Protein AF-A0A946HKV6-F1 (afdb_monomer_lite)

Sequence (146 aa):
SAGNDLYHPIQAMLVAAIGVVIVYRLHFWVERKFKIDDAVGAVAVHGYSGVVGLIIAGFVLWGAPSSPYDGYATVNPLGQLIGAVIMFGLLGFLPGWALAKIQQAAGVLRIPRDVELQGLDFSENKAFEAAKSDVIAAEKAAVAQK

pLDDT: mean 93.16, std 5.49, range [61.53, 98.5]

Foldseek 3Di:
DPCPVPDDPVRVVVLVVVLCVVLVVVQCCCCVVVVDCPP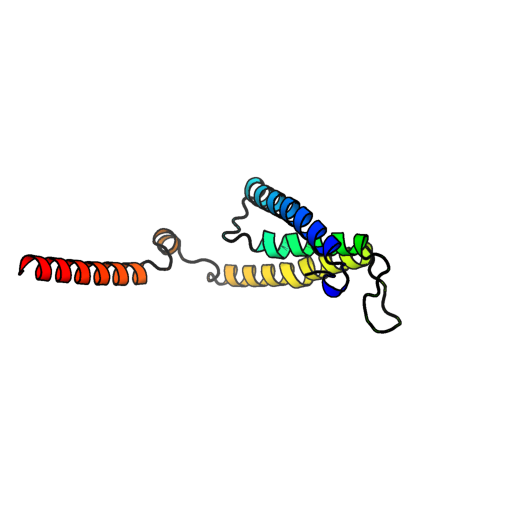VSCCSVPVSSQLSSLQCCQPVQPQPCPDPDPPDDGRHNVVSNVVSCCVRPVVNPPVVVVVLVVCVVVVNNDDDPVCVVCDVCNVVVVVVVVVVVVVVVVVVVVVVVD

Secondary structure (DSSP, 8-state):
-TTTTTS-HHHHHHHHHHHHHHHHHHHHHHHHHH----TT-HIIIIIIHHHHHHHHHHHHTTT--SSSSTTPPPP-HHHHHHHHIIIIIIIIIHHHHHHHHHHHHTT-SS--HHHHHH-TTHHHHHHHHHHHHHHHHHHHHHHHT-

Radius of gyration: 24.7 Å; chains: 1; bounding box: 75×33×52 Å

Structure (mmCIF, N/CA/C/O backbone):
data_AF-A0A946HKV6-F1
#
_entry.id   AF-A0A946HKV6-F1
#
loop_
_atom_site.group_PDB
_atom_site.id
_atom_site.type_symbol
_atom_site.label_atom_id
_atom_site.label_alt_id
_atom_sit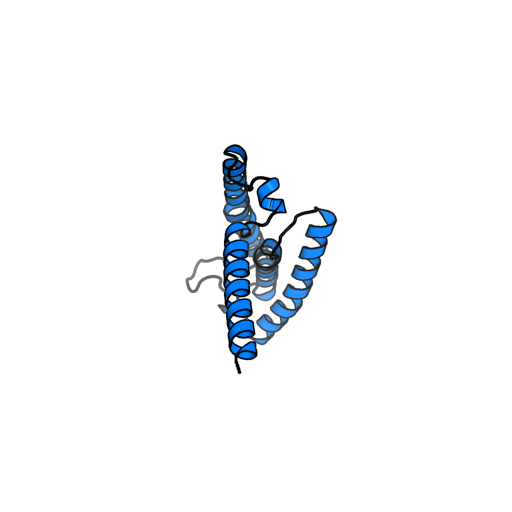e.label_comp_id
_atom_site.label_asym_id
_atom_site.label_entity_id
_atom_site.label_seq_id
_atom_site.pdbx_PDB_ins_code
_atom_site.Cartn_x
_atom_site.Cartn_y
_atom_site.Cartn_z
_atom_site.occupancy
_atom_site.B_iso_or_equiv
_atom_site.auth_seq_id
_atom_site.auth_comp_id
_atom_site.auth_asym_id
_atom_site.auth_atom_id
_atom_site.pdbx_PDB_model_num
ATOM 1 N N . SER A 1 1 ? -3.074 2.403 -10.482 1.00 73.25 1 SER A N 1
ATOM 2 C CA . SER A 1 1 ? -2.339 3.542 -9.898 1.00 73.25 1 SER A CA 1
ATOM 3 C C . SER A 1 1 ? -1.021 3.803 -10.603 1.00 73.25 1 SER A C 1
ATOM 5 O O . SER A 1 1 ? -0.929 4.826 -11.257 1.00 73.25 1 SER A O 1
ATOM 7 N N . ALA A 1 2 ? -0.020 2.918 -10.537 1.00 88.12 2 ALA A N 1
ATOM 8 C CA . ALA A 1 2 ? 1.269 3.169 -11.194 1.00 88.12 2 ALA A CA 1
ATOM 9 C C . ALA A 1 2 ? 1.194 2.970 -12.718 1.00 88.12 2 ALA A C 1
ATOM 11 O O . ALA A 1 2 ? 0.788 1.896 -13.158 1.00 88.12 2 ALA A O 1
ATOM 12 N N . GLY A 1 3 ? 1.581 3.987 -13.495 1.00 88.50 3 GLY A N 1
ATOM 13 C CA . GLY A 1 3 ? 1.723 3.914 -14.957 1.00 88.50 3 GLY A CA 1
ATOM 14 C C . GLY A 1 3 ? 0.420 3.726 -15.741 1.00 88.50 3 GLY A C 1
ATOM 15 O O . GLY A 1 3 ? 0.459 3.349 -16.908 1.00 88.50 3 GLY A O 1
ATOM 16 N N . ASN A 1 4 ? -0.745 3.937 -15.116 1.00 90.06 4 ASN A N 1
ATOM 17 C CA . ASN A 1 4 ? -2.046 3.724 -15.769 1.00 90.06 4 ASN A CA 1
ATOM 18 C C . ASN A 1 4 ? -2.330 4.720 -16.902 1.00 90.06 4 ASN A C 1
ATOM 20 O O . ASN A 1 4 ? -3.137 4.448 -17.781 1.00 90.06 4 ASN A O 1
ATOM 24 N N . ASP A 1 5 ? -1.661 5.860 -16.860 1.00 90.19 5 ASP A N 1
ATOM 25 C CA . ASP A 1 5 ? -1.572 6.872 -17.904 1.00 90.19 5 ASP A CA 1
ATOM 26 C C . ASP A 1 5 ? -0.764 6.415 -19.131 1.00 90.19 5 ASP A C 1
ATOM 28 O O . ASP A 1 5 ? -0.916 6.993 -20.203 1.00 90.19 5 ASP A O 1
ATOM 32 N N . LEU A 1 6 ? 0.057 5.367 -18.994 1.00 92.81 6 LEU A N 1
ATOM 33 C CA . LEU A 1 6 ? 0.960 4.875 -20.040 1.00 92.81 6 LEU A CA 1
ATOM 34 C C . LEU A 1 6 ? 0.555 3.509 -20.616 1.00 92.81 6 LEU A C 1
ATOM 36 O O . LEU A 1 6 ? 0.976 3.158 -21.718 1.00 92.81 6 LEU A O 1
ATOM 40 N N . TYR A 1 7 ? -0.238 2.714 -19.894 1.00 94.50 7 TYR A N 1
ATOM 41 C CA . TYR A 1 7 ? -0.644 1.387 -20.361 1.00 94.50 7 TYR A CA 1
ATOM 42 C C . TYR A 1 7 ? -1.670 1.436 -21.495 1.00 94.50 7 TYR A C 1
ATOM 44 O O . TYR A 1 7 ? -2.646 2.185 -21.460 1.00 94.50 7 TYR A O 1
ATOM 52 N N . HIS A 1 8 ? -1.550 0.492 -22.431 1.00 95.50 8 HIS A N 1
ATOM 53 C CA . HIS A 1 8 ? -2.682 0.119 -23.277 1.00 95.50 8 HIS A CA 1
ATOM 54 C C . HIS A 1 8 ? -3.786 -0.543 -22.418 1.00 95.50 8 HIS A C 1
ATOM 56 O O . HIS A 1 8 ? -3.452 -1.320 -21.517 1.00 95.50 8 HIS A O 1
ATOM 62 N N . PRO A 1 9 ? -5.093 -0.361 -22.706 1.00 95.50 9 PRO A N 1
ATOM 63 C CA . PRO A 1 9 ? -6.175 -0.930 -21.889 1.00 95.50 9 PRO A CA 1
ATOM 64 C C . PRO A 1 9 ? -6.062 -2.440 -21.617 1.00 95.50 9 PRO A C 1
ATOM 66 O O . PRO A 1 9 ? -6.326 -2.900 -20.508 1.00 95.50 9 PRO A O 1
ATOM 69 N N . ILE A 1 10 ? -5.598 -3.218 -22.600 1.00 96.25 10 ILE A N 1
ATOM 70 C CA . ILE A 1 10 ? -5.363 -4.665 -22.433 1.00 96.25 10 ILE A CA 1
ATOM 71 C C . ILE A 1 10 ? -4.220 -4.942 -21.442 1.00 96.25 10 ILE A C 1
ATOM 73 O O . ILE A 1 10 ? -4.337 -5.848 -20.621 1.00 96.25 10 ILE A O 1
ATOM 77 N N . GLN A 1 11 ? -3.136 -4.158 -21.471 1.00 94.69 11 GLN A N 1
ATOM 78 C CA . GLN A 1 11 ? -2.049 -4.293 -20.495 1.00 94.69 11 GLN A CA 1
ATOM 79 C C . GLN A 1 11 ? -2.561 -3.983 -19.088 1.00 94.69 11 GLN A C 1
ATOM 81 O O . GLN A 1 11 ? -2.334 -4.775 -18.178 1.00 94.69 11 GLN A O 1
ATOM 86 N N . ALA A 1 12 ? -3.318 -2.894 -18.923 1.00 95.38 12 ALA A N 1
ATOM 87 C CA . ALA A 1 12 ? -3.910 -2.528 -17.639 1.00 95.38 12 ALA A CA 1
ATOM 88 C C . ALA A 1 12 ? -4.820 -3.642 -17.086 1.00 95.38 12 ALA A C 1
ATOM 90 O O . ALA A 1 12 ? -4.707 -4.005 -15.915 1.00 95.38 12 ALA A O 1
ATOM 91 N N . MET A 1 13 ? -5.660 -4.246 -17.936 1.00 95.50 13 MET A N 1
ATOM 92 C CA . MET A 1 13 ? -6.512 -5.383 -17.565 1.00 95.50 13 MET A CA 1
ATOM 93 C C . MET A 1 13 ? -5.691 -6.590 -17.087 1.00 95.50 13 MET A C 1
ATOM 95 O O . MET A 1 13 ? -5.994 -7.164 -16.040 1.00 95.50 13 MET A O 1
ATOM 99 N N . LEU A 1 14 ? -4.642 -6.970 -17.823 1.00 95.62 14 LEU A N 1
ATOM 100 C CA . LEU A 1 14 ? -3.790 -8.110 -17.468 1.00 95.62 14 LEU A CA 1
ATOM 101 C C . LEU A 1 14 ? -3.010 -7.861 -16.173 1.00 95.62 14 LEU A C 1
ATOM 103 O O . LEU A 1 14 ? -2.952 -8.736 -15.308 1.00 95.62 14 LEU A O 1
ATOM 107 N N . VAL A 1 15 ? -2.458 -6.658 -16.007 1.00 95.31 15 VAL A N 1
ATOM 108 C CA . VAL A 1 15 ? -1.760 -6.250 -14.782 1.00 95.31 15 VAL A CA 1
ATOM 109 C C . VAL A 1 15 ? -2.705 -6.292 -13.583 1.00 95.31 15 VAL A C 1
ATOM 111 O O . VAL A 1 15 ? -2.322 -6.810 -12.536 1.00 95.31 15 VAL A O 1
ATOM 114 N N . ALA A 1 16 ? -3.946 -5.819 -13.728 1.00 94.88 16 ALA A N 1
ATOM 115 C CA . ALA A 1 16 ? -4.944 -5.883 -12.664 1.00 94.88 16 ALA A CA 1
ATOM 116 C C . ALA A 1 16 ? -5.307 -7.333 -12.297 1.00 94.88 16 ALA A C 1
ATOM 118 O O . ALA A 1 16 ? -5.318 -7.678 -11.113 1.00 94.88 16 ALA A O 1
ATOM 119 N N . ALA A 1 17 ? -5.538 -8.194 -13.294 1.00 95.69 17 ALA A N 1
ATOM 120 C CA . ALA A 1 17 ? -5.872 -9.602 -13.077 1.00 95.69 17 ALA A CA 1
ATOM 121 C C . ALA A 1 17 ? -4.762 -10.349 -12.317 1.00 95.69 17 ALA A C 1
ATOM 123 O O . ALA A 1 17 ? -5.034 -11.059 -11.348 1.00 95.69 17 ALA A O 1
ATOM 124 N N . ILE A 1 18 ? -3.502 -10.146 -12.712 1.00 94.38 18 ILE A N 1
ATOM 125 C CA . ILE A 1 18 ? -2.340 -10.748 -12.044 1.00 94.38 18 ILE A CA 1
ATOM 126 C C . ILE A 1 18 ? -2.141 -10.136 -10.651 1.00 94.38 18 ILE A C 1
ATOM 128 O O . ILE A 1 18 ? -1.930 -10.858 -9.673 1.00 94.38 18 ILE A O 1
ATOM 132 N N . GLY A 1 19 ? -2.242 -8.810 -10.544 1.00 94.56 19 GLY A N 1
ATOM 133 C CA . GLY A 1 19 ? -2.032 -8.067 -9.306 1.00 94.56 19 GLY A CA 1
ATOM 134 C C . GLY A 1 19 ? -2.978 -8.501 -8.189 1.00 94.56 19 GLY A C 1
ATOM 135 O O . GLY A 1 19 ? -2.525 -8.729 -7.069 1.00 94.56 19 GLY A O 1
ATOM 136 N N . VAL A 1 20 ? -4.264 -8.705 -8.491 1.00 94.94 20 VAL A N 1
ATOM 137 C CA . VAL A 1 20 ? -5.255 -9.182 -7.510 1.00 94.94 20 VAL A CA 1
ATOM 138 C C . VAL A 1 20 ? -4.862 -10.538 -6.928 1.00 94.94 20 VAL A C 1
ATOM 140 O O . VAL A 1 20 ? -4.914 -10.713 -5.711 1.00 94.94 20 VAL A O 1
ATOM 143 N N . VAL A 1 21 ? -4.417 -11.486 -7.759 1.00 96.38 21 VAL A N 1
ATOM 144 C CA . VAL A 1 21 ? -4.007 -12.819 -7.287 1.00 96.38 21 VAL A CA 1
ATOM 145 C C . VAL A 1 21 ? -2.807 -12.720 -6.345 1.00 96.38 21 VAL A C 1
ATOM 147 O O . VAL A 1 21 ? -2.805 -13.354 -5.288 1.00 96.38 21 VAL A O 1
ATOM 150 N N . ILE A 1 22 ? -1.807 -11.906 -6.694 1.00 96.06 22 ILE A N 1
ATOM 151 C CA . ILE A 1 22 ? -0.612 -11.693 -5.866 1.00 96.06 22 ILE A CA 1
ATOM 152 C C . ILE A 1 22 ? -1.001 -11.065 -4.524 1.00 96.06 22 ILE A C 1
ATOM 154 O O . ILE A 1 22 ? -0.654 -11.601 -3.472 1.00 96.06 22 ILE A O 1
ATOM 158 N N . VAL A 1 23 ? -1.749 -9.960 -4.549 1.00 96.19 23 VAL A N 1
ATOM 159 C CA . VAL A 1 23 ? -2.125 -9.202 -3.346 1.00 96.19 23 VAL A CA 1
ATOM 160 C C . VAL A 1 23 ? -2.997 -10.037 -2.412 1.00 96.19 23 VAL A C 1
ATOM 162 O O . VAL A 1 23 ? -2.737 -10.067 -1.211 1.00 96.19 23 VAL A O 1
ATOM 165 N N . TYR A 1 24 ? -3.973 -10.773 -2.951 1.00 96.19 24 TYR A N 1
ATOM 166 C CA . TYR A 1 24 ? -4.827 -11.671 -2.173 1.00 96.19 24 TYR A CA 1
ATOM 167 C C . TYR A 1 24 ? -4.003 -12.743 -1.448 1.00 96.19 24 TYR A C 1
ATOM 169 O O . TYR A 1 24 ? -4.183 -12.989 -0.256 1.00 96.19 24 TYR A O 1
ATOM 177 N N . ARG A 1 25 ? -3.055 -13.376 -2.151 1.00 96.56 25 ARG A N 1
ATOM 178 C CA . ARG A 1 25 ? -2.181 -14.400 -1.561 1.00 96.56 25 ARG A CA 1
ATOM 179 C C . ARG A 1 25 ? -1.253 -13.812 -0.501 1.00 96.56 25 ARG A C 1
ATOM 181 O O . ARG A 1 25 ? -1.079 -14.437 0.543 1.00 96.56 25 ARG A O 1
ATOM 188 N N . LEU A 1 26 ? -0.690 -12.629 -0.753 1.00 95.81 26 LEU A N 1
ATOM 189 C CA . LEU A 1 26 ? 0.163 -11.927 0.204 1.00 95.81 26 LEU A CA 1
ATOM 190 C C . LEU A 1 26 ? -0.602 -11.535 1.468 1.00 95.81 26 LEU A C 1
ATOM 192 O O . LEU A 1 26 ? -0.083 -11.774 2.551 1.00 95.81 26 LEU A O 1
ATOM 196 N N . HIS A 1 27 ? -1.828 -11.015 1.349 1.00 96.00 27 HIS A N 1
ATOM 197 C CA . HIS A 1 27 ? -2.670 -10.655 2.494 1.00 96.00 27 HIS A CA 1
ATOM 198 C C . HIS A 1 27 ? -2.822 -11.820 3.475 1.00 96.00 27 HIS A C 1
ATOM 200 O O . HIS A 1 27 ? -2.364 -11.735 4.612 1.00 96.00 27 HIS A O 1
ATOM 206 N N . PHE A 1 28 ? -3.353 -12.952 3.005 1.00 95.88 28 PHE A N 1
ATOM 207 C CA . PHE A 1 28 ? -3.563 -14.116 3.866 1.00 95.88 28 PHE A CA 1
ATOM 208 C C . PHE A 1 28 ? -2.263 -14.754 4.346 1.00 95.88 28 PHE A C 1
ATOM 210 O O . PHE A 1 28 ? -2.228 -15.334 5.431 1.00 95.88 28 PHE A O 1
ATOM 217 N N . TRP A 1 29 ? -1.191 -14.692 3.554 1.00 96.56 29 TRP A N 1
ATOM 218 C CA . TRP A 1 29 ? 0.111 -15.153 4.017 1.00 96.56 29 TRP A CA 1
ATOM 219 C C . TRP A 1 29 ? 0.608 -14.291 5.178 1.00 96.56 29 TRP A C 1
ATOM 221 O O . TRP A 1 29 ? 0.976 -14.849 6.212 1.00 96.56 29 TRP A O 1
ATOM 231 N N . VAL A 1 30 ? 0.562 -12.961 5.050 1.00 95.94 30 VAL A N 1
ATOM 232 C CA . VAL A 1 30 ? 1.035 -12.045 6.092 1.00 95.94 30 VAL A CA 1
ATOM 233 C C . VAL A 1 30 ? 0.186 -12.161 7.353 1.00 95.94 30 VAL A C 1
ATOM 235 O O . VAL A 1 30 ? 0.732 -12.361 8.439 1.00 95.94 30 VAL A O 1
ATOM 238 N N . GLU A 1 31 ? -1.135 -12.112 7.211 1.00 95.88 31 GLU A N 1
ATOM 239 C CA . GLU A 1 31 ? -2.090 -12.239 8.312 1.00 95.88 31 GLU A CA 1
ATOM 240 C C . GLU A 1 31 ? -1.855 -13.544 9.089 1.00 95.88 31 GLU A C 1
ATOM 242 O O . GLU A 1 31 ? -1.624 -13.547 10.300 1.00 95.88 31 GLU A O 1
ATOM 247 N N . ARG A 1 32 ? -1.810 -14.688 8.395 1.00 96.44 32 ARG A N 1
ATOM 248 C CA . ARG A 1 32 ? -1.698 -15.996 9.057 1.00 96.44 32 ARG A CA 1
ATOM 249 C C . ARG A 1 32 ? -0.313 -16.248 9.634 1.00 96.44 32 ARG A C 1
ATOM 251 O O . ARG A 1 32 ? -0.226 -16.906 10.678 1.00 96.44 32 ARG A O 1
ATOM 258 N N . LYS A 1 33 ? 0.746 -15.773 8.966 1.00 97.50 33 LYS A N 1
ATOM 259 C CA . LYS A 1 33 ? 2.143 -16.017 9.350 1.00 97.50 33 LYS A CA 1
ATOM 260 C C . LYS A 1 33 ? 2.625 -15.066 10.438 1.00 97.50 33 LYS A C 1
ATOM 262 O O . LYS A 1 33 ? 3.260 -15.535 11.379 1.00 97.50 33 LYS A O 1
ATOM 267 N N . PHE A 1 34 ? 2.337 -13.774 10.308 1.00 96.38 34 PHE A N 1
ATOM 268 C CA . PHE A 1 34 ? 2.829 -12.730 11.212 1.00 96.38 34 PHE A CA 1
ATOM 269 C C . PHE A 1 34 ? 1.778 -12.241 12.207 1.00 96.38 34 PHE A C 1
ATOM 271 O O . PHE A 1 34 ? 2.123 -11.463 13.090 1.00 96.38 34 PHE A O 1
ATOM 278 N N . LYS A 1 35 ? 0.528 -12.719 12.110 1.00 96.38 35 LYS A N 1
ATOM 279 C CA . LYS A 1 35 ? -0.571 -12.356 13.022 1.00 96.38 35 LYS A CA 1
ATOM 280 C C . LYS A 1 35 ? -0.840 -10.850 13.039 1.00 96.38 35 LYS A C 1
ATOM 282 O O . LYS A 1 35 ? -1.117 -10.271 14.085 1.00 96.38 35 LYS A O 1
ATOM 287 N N . ILE A 1 36 ? -0.729 -10.231 11.866 1.00 94.56 36 ILE A N 1
ATOM 288 C CA . ILE A 1 36 ? -1.076 -8.828 11.655 1.00 94.56 36 ILE A CA 1
ATOM 289 C C . ILE A 1 36 ? -2.551 -8.782 11.270 1.00 94.56 36 ILE A C 1
ATOM 291 O O . ILE A 1 36 ? -2.917 -9.253 10.196 1.00 94.56 36 ILE A O 1
ATOM 295 N N . ASP A 1 37 ? -3.364 -8.243 12.172 1.00 94.50 37 ASP A N 1
ATOM 296 C CA . ASP A 1 37 ? -4.803 -8.067 11.993 1.00 94.50 37 ASP A CA 1
ATOM 297 C C . ASP A 1 37 ? -5.079 -6.758 11.237 1.00 94.50 37 ASP A C 1
ATOM 299 O O . ASP A 1 37 ? -5.072 -5.666 11.807 1.00 94.50 37 ASP A O 1
ATOM 303 N N . ASP A 1 38 ? -5.224 -6.872 9.919 1.00 94.88 38 ASP A N 1
ATOM 304 C CA . ASP A 1 38 ? -5.596 -5.779 9.021 1.00 94.88 38 ASP A CA 1
ATOM 305 C C . ASP A 1 38 ? -7.089 -5.892 8.696 1.00 94.88 38 ASP A C 1
ATOM 307 O O . ASP A 1 38 ? -7.471 -6.486 7.687 1.00 94.88 38 ASP A O 1
ATOM 311 N N . ALA A 1 39 ? -7.922 -5.330 9.577 1.00 92.56 39 ALA A N 1
ATOM 312 C CA . ALA A 1 39 ? -9.370 -5.553 9.619 1.00 92.56 39 ALA A CA 1
ATOM 313 C C . ALA A 1 39 ? -10.109 -5.299 8.292 1.00 92.56 39 ALA A C 1
ATOM 315 O O . ALA A 1 39 ? -11.128 -5.930 8.018 1.00 92.56 39 ALA A O 1
ATOM 316 N N . VAL A 1 40 ? -9.609 -4.372 7.469 1.00 94.50 40 VAL A N 1
ATOM 317 C CA . VAL A 1 40 ? -10.210 -4.014 6.169 1.00 94.50 40 VAL A CA 1
ATOM 318 C C . VAL A 1 40 ? -9.320 -4.383 4.980 1.00 94.50 40 VAL A C 1
ATOM 320 O O . VAL A 1 40 ? -9.667 -4.104 3.834 1.00 94.50 40 VAL A O 1
ATOM 323 N N . GLY A 1 41 ? -8.153 -4.983 5.231 1.00 93.75 41 GLY A N 1
ATOM 324 C CA . GLY A 1 41 ? -7.164 -5.272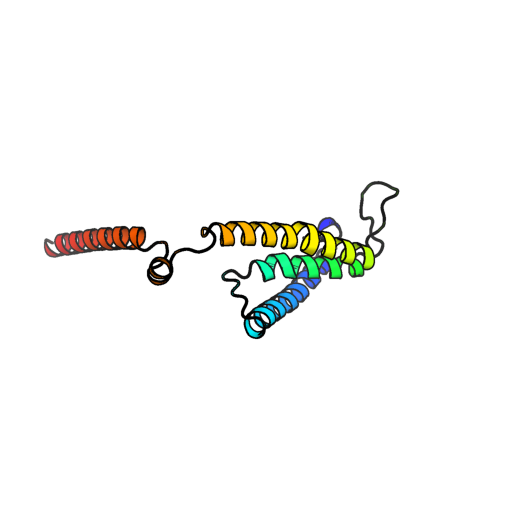 4.198 1.00 93.75 41 GLY A CA 1
ATOM 325 C C . GLY A 1 41 ? -6.495 -4.022 3.615 1.00 93.75 41 GLY A C 1
ATOM 326 O O . GLY A 1 41 ? -6.036 -4.072 2.474 1.00 93.75 41 GLY A O 1
ATOM 327 N N . ALA A 1 42 ? -6.434 -2.902 4.346 1.00 94.88 42 ALA A N 1
ATOM 328 C CA . ALA A 1 42 ? -5.895 -1.631 3.852 1.00 94.88 42 ALA A CA 1
ATOM 329 C C . ALA A 1 42 ? -4.429 -1.758 3.409 1.00 94.88 42 ALA A C 1
ATOM 331 O O . ALA A 1 42 ? -4.034 -1.243 2.358 1.00 94.88 42 ALA A O 1
ATOM 332 N N . VAL A 1 43 ? -3.618 -2.486 4.180 1.00 93.31 43 VAL A N 1
ATOM 333 C CA . VAL A 1 43 ? -2.207 -2.727 3.862 1.00 93.31 43 VAL A CA 1
ATOM 334 C C . VAL A 1 43 ? -2.094 -3.594 2.613 1.00 93.31 43 VAL A C 1
ATOM 336 O O . VAL A 1 43 ? -1.219 -3.357 1.780 1.00 93.31 43 VAL A O 1
ATOM 339 N N . ALA A 1 44 ? -3.003 -4.549 2.425 1.00 93.75 44 ALA A N 1
ATOM 340 C CA . ALA A 1 44 ? -3.020 -5.371 1.224 1.00 93.75 44 ALA A CA 1
ATOM 341 C C . ALA A 1 44 ? -3.427 -4.582 -0.026 1.00 93.75 44 ALA A C 1
ATOM 343 O O . ALA A 1 44 ? -2.676 -4.524 -1.004 1.00 93.75 44 ALA A O 1
ATOM 344 N N . VAL A 1 45 ? -4.598 -3.947 0.005 1.00 93.62 45 VAL A N 1
ATOM 345 C CA . VAL A 1 45 ? -5.198 -3.317 -1.178 1.00 93.62 45 VAL A CA 1
ATOM 346 C C . VAL A 1 45 ? -4.539 -2.003 -1.572 1.00 93.62 45 VAL A C 1
ATOM 348 O O . VAL A 1 45 ? -4.647 -1.639 -2.739 1.00 93.62 45 VAL A O 1
ATOM 351 N N . HIS A 1 46 ? -3.836 -1.316 -0.667 1.00 94.44 46 HIS A N 1
ATOM 352 C CA . HIS A 1 46 ? -3.091 -0.089 -0.982 1.00 94.44 46 HIS A CA 1
ATOM 353 C C . HIS A 1 46 ? -1.574 -0.284 -0.911 1.00 94.44 46 HIS A C 1
ATO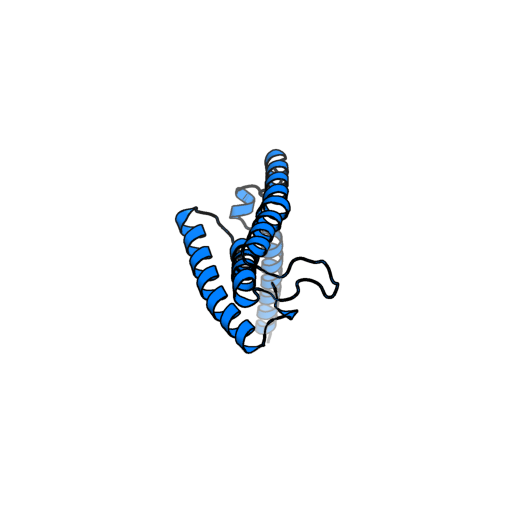M 355 O O . HIS A 1 46 ? -0.860 0.101 -1.836 1.00 94.44 46 HIS A O 1
ATOM 361 N N . GLY A 1 47 ? -1.073 -0.895 0.165 1.00 93.56 47 GLY A N 1
ATOM 362 C CA . GLY A 1 47 ? 0.361 -1.093 0.377 1.00 93.56 47 GLY A CA 1
ATOM 363 C C . GLY A 1 47 ? 0.954 -2.108 -0.599 1.00 93.56 47 GLY A C 1
ATOM 364 O O . GLY A 1 47 ? 1.790 -1.755 -1.433 1.00 93.56 47 GLY A O 1
ATOM 365 N N . TYR A 1 48 ? 0.509 -3.367 -0.536 1.00 94.38 48 TYR A N 1
ATOM 366 C CA . TYR A 1 48 ? 1.052 -4.430 -1.390 1.00 94.38 48 TYR A CA 1
ATOM 367 C C . TYR A 1 48 ? 0.748 -4.167 -2.860 1.00 94.38 48 TYR A C 1
ATOM 369 O O . TYR A 1 48 ? 1.644 -4.277 -3.693 1.00 94.38 48 TYR A O 1
ATOM 377 N N . SER A 1 49 ? -0.487 -3.777 -3.184 1.00 95.19 49 SER A N 1
ATOM 378 C CA . SER A 1 49 ? -0.872 -3.452 -4.562 1.00 95.19 49 SER A CA 1
ATOM 379 C C . SER A 1 49 ? -0.047 -2.295 -5.140 1.00 95.19 49 SER A C 1
ATOM 381 O O . SER A 1 49 ? 0.338 -2.349 -6.307 1.00 95.19 49 SER A O 1
ATOM 383 N N . GLY A 1 50 ? 0.277 -1.283 -4.326 1.00 94.38 50 GLY A N 1
ATOM 384 C CA . GLY A 1 50 ? 1.104 -0.150 -4.719 1.00 94.38 50 GLY A CA 1
ATOM 385 C C . GLY A 1 50 ? 2.525 -0.582 -5.063 1.00 94.38 50 GLY A C 1
ATOM 386 O O . GLY A 1 50 ? 3.015 -0.274 -6.149 1.00 94.38 50 GLY A O 1
ATOM 387 N N . VAL A 1 51 ? 3.162 -1.359 -4.182 1.00 95.44 51 VAL A N 1
ATOM 388 C CA . VAL A 1 51 ? 4.527 -1.866 -4.399 1.00 95.44 51 VAL A CA 1
ATOM 389 C C . VAL A 1 51 ? 4.581 -2.830 -5.586 1.00 95.44 51 VAL A C 1
ATOM 391 O O . VAL A 1 51 ? 5.424 -2.669 -6.467 1.00 95.44 51 VAL A O 1
ATOM 394 N N . VAL A 1 52 ? 3.662 -3.797 -5.661 1.00 95.75 52 VAL A N 1
ATOM 395 C CA . VAL A 1 52 ? 3.573 -4.744 -6.786 1.00 95.75 52 VAL A CA 1
ATOM 396 C C . VAL A 1 52 ? 3.331 -3.999 -8.099 1.00 95.75 52 VAL A C 1
ATOM 398 O O . VAL A 1 52 ? 3.979 -4.298 -9.099 1.00 95.75 52 VAL A O 1
ATOM 401 N N . GLY A 1 53 ? 2.457 -2.990 -8.097 1.00 95.44 53 GLY A N 1
ATOM 402 C CA . GLY A 1 53 ? 2.182 -2.156 -9.263 1.00 95.44 53 GLY A CA 1
ATOM 403 C C . GLY A 1 53 ? 3.407 -1.383 -9.753 1.00 95.44 53 GLY A C 1
ATOM 404 O O . GLY A 1 53 ? 3.643 -1.346 -10.957 1.00 95.44 53 GLY A O 1
ATOM 405 N N . LEU A 1 54 ? 4.210 -0.814 -8.846 1.00 95.56 54 LEU A N 1
ATOM 406 C CA . LEU A 1 54 ? 5.468 -0.142 -9.200 1.00 95.56 54 LEU A CA 1
ATOM 407 C C . LEU A 1 54 ? 6.484 -1.120 -9.796 1.00 95.56 54 LEU A C 1
ATOM 409 O O . LEU A 1 54 ? 7.080 -0.826 -10.830 1.00 95.56 54 LEU A O 1
ATOM 413 N N . ILE A 1 55 ? 6.641 -2.304 -9.196 1.00 95.62 55 ILE A N 1
ATOM 414 C CA . ILE A 1 55 ? 7.541 -3.341 -9.720 1.00 95.62 55 ILE A CA 1
ATOM 415 C C . ILE A 1 55 ? 7.122 -3.734 -11.140 1.00 95.62 55 ILE A C 1
ATOM 417 O O . ILE A 1 55 ? 7.954 -3.720 -12.043 1.00 95.62 55 ILE A O 1
ATOM 421 N N . ILE A 1 56 ? 5.835 -4.024 -11.362 1.00 96.00 56 ILE A N 1
ATOM 422 C CA . ILE A 1 56 ? 5.314 -4.372 -12.690 1.00 96.00 56 ILE A CA 1
ATOM 423 C C . ILE A 1 56 ? 5.539 -3.223 -13.681 1.00 96.00 56 ILE A C 1
ATOM 425 O O . ILE A 1 56 ? 6.041 -3.469 -14.777 1.00 96.00 56 ILE A O 1
ATOM 429 N N . ALA A 1 57 ? 5.241 -1.979 -13.294 1.00 96.25 57 ALA A N 1
ATOM 430 C CA . ALA A 1 57 ? 5.467 -0.805 -14.138 1.00 96.25 57 ALA A CA 1
ATOM 431 C C . ALA A 1 57 ? 6.934 -0.658 -14.549 1.00 96.25 57 ALA A C 1
ATOM 433 O O . ALA A 1 57 ? 7.214 -0.338 -15.700 1.00 96.25 57 ALA A O 1
ATOM 434 N N . GLY A 1 58 ? 7.873 -0.964 -13.651 1.00 96.62 58 GLY A N 1
ATOM 435 C CA . GLY A 1 58 ? 9.303 -0.918 -13.947 1.00 96.62 58 G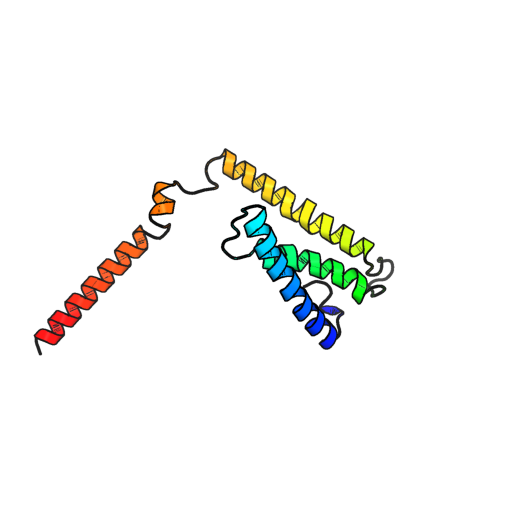LY A CA 1
ATOM 436 C C . GLY A 1 58 ? 9.717 -1.822 -15.105 1.00 96.62 58 GLY A C 1
ATOM 437 O O . GLY A 1 58 ? 10.601 -1.443 -15.868 1.00 96.62 58 GLY A O 1
ATOM 438 N N . PHE A 1 59 ? 9.066 -2.978 -15.262 1.00 96.56 59 PHE A N 1
ATOM 439 C CA . PHE A 1 59 ? 9.354 -3.926 -16.341 1.00 96.56 59 PHE A CA 1
ATOM 440 C C . PHE A 1 59 ? 8.481 -3.715 -17.579 1.00 96.56 59 PHE A C 1
ATOM 442 O O . PHE A 1 59 ? 8.994 -3.724 -18.692 1.00 96.56 59 PHE A O 1
ATOM 449 N N . VAL A 1 60 ? 7.170 -3.532 -17.408 1.00 95.75 60 VAL A N 1
ATOM 450 C CA . VAL A 1 60 ? 6.226 -3.443 -18.535 1.00 95.75 60 VAL A CA 1
ATOM 451 C C . VAL A 1 60 ? 6.361 -2.115 -19.279 1.00 95.75 60 VAL A C 1
ATOM 453 O O . VAL A 1 60 ? 6.195 -2.081 -20.494 1.00 95.75 60 VAL A O 1
ATOM 456 N N . LEU A 1 61 ? 6.687 -1.033 -18.569 1.00 96.25 61 LEU A N 1
ATOM 457 C CA . LEU A 1 61 ? 6.875 0.304 -19.138 1.00 96.25 61 LEU A CA 1
ATOM 458 C C . LEU A 1 61 ? 8.359 0.672 -19.254 1.00 96.25 61 LEU A C 1
ATOM 460 O O . LEU A 1 61 ? 8.696 1.852 -19.302 1.00 96.25 61 LEU A O 1
ATOM 464 N N . TRP A 1 62 ? 9.267 -0.309 -19.264 1.00 96.56 62 TRP A N 1
ATOM 465 C CA . TRP A 1 62 ? 10.700 -0.026 -19.325 1.00 96.56 62 TRP A CA 1
ATOM 466 C C . TRP A 1 62 ? 11.038 0.782 -20.583 1.00 96.56 62 TRP A C 1
ATOM 468 O O . TRP A 1 62 ? 10.795 0.356 -21.709 1.00 96.56 62 TRP A O 1
ATOM 478 N N . GLY A 1 63 ? 11.626 1.958 -20.374 1.00 95.38 63 GLY A N 1
ATOM 479 C CA . GLY A 1 63 ? 12.072 2.868 -21.420 1.00 95.38 63 GLY A CA 1
ATOM 480 C C . GLY A 1 63 ? 11.030 3.923 -21.758 1.00 95.38 63 GLY A C 1
ATOM 481 O O . GLY A 1 63 ? 11.359 4.879 -22.455 1.00 95.38 63 GLY A O 1
ATOM 482 N N . ALA A 1 64 ? 9.810 3.803 -21.226 1.00 95.12 64 ALA A N 1
ATOM 483 C CA . ALA A 1 64 ? 8.796 4.832 -21.363 1.00 95.12 64 ALA A CA 1
ATOM 484 C C . ALA A 1 64 ? 9.262 6.147 -20.706 1.00 95.12 64 ALA A C 1
ATOM 486 O O . ALA A 1 64 ? 9.968 6.120 -19.684 1.00 95.12 64 ALA A O 1
ATOM 487 N N . PRO A 1 65 ? 8.869 7.304 -21.265 1.00 93.19 65 PRO A N 1
ATOM 488 C CA . PRO A 1 65 ? 9.130 8.590 -20.637 1.00 93.19 65 PRO A CA 1
ATOM 489 C C . PRO A 1 65 ? 8.436 8.648 -19.271 1.00 93.19 65 PRO A C 1
ATOM 491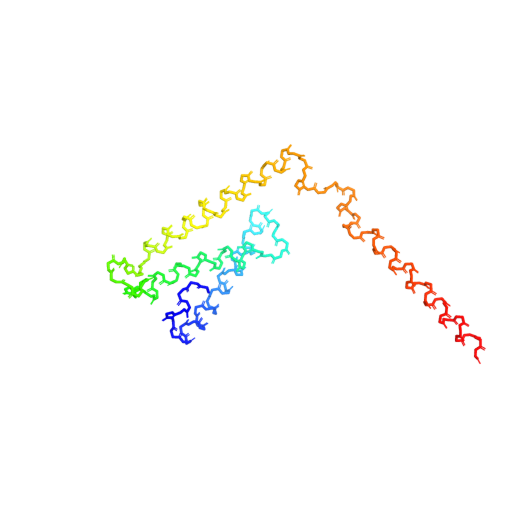 O O . PRO A 1 65 ? 7.265 8.302 -19.141 1.00 93.19 65 PRO A O 1
ATOM 494 N N . SER A 1 66 ? 9.166 9.078 -18.242 1.00 91.06 66 SER A N 1
ATOM 495 C CA . SER A 1 66 ? 8.609 9.299 -16.896 1.00 91.06 66 SER A CA 1
ATOM 496 C C . SER A 1 66 ? 8.047 10.712 -16.706 1.00 91.06 66 SER A C 1
ATOM 498 O O . SER A 1 66 ? 7.393 10.992 -15.706 1.00 91.06 66 SER A O 1
ATOM 500 N N . SER A 1 67 ? 8.331 11.606 -17.654 1.00 90.31 67 SER A N 1
ATOM 501 C CA . SER A 1 67 ? 7.979 13.020 -17.652 1.00 90.31 67 SER A CA 1
ATOM 502 C C . SER A 1 67 ? 7.728 13.459 -19.097 1.00 90.31 67 SER A C 1
ATOM 504 O O . SER A 1 67 ? 8.400 12.950 -19.997 1.00 90.31 67 SER A O 1
ATOM 506 N N . PRO A 1 68 ? 6.804 14.405 -19.345 1.00 88.50 68 PRO A N 1
ATOM 507 C CA . PRO A 1 68 ? 6.651 15.029 -20.659 1.00 88.50 68 PRO A CA 1
ATOM 508 C C . PRO A 1 68 ? 7.817 15.967 -21.015 1.00 88.50 68 PRO A C 1
ATOM 510 O O . PRO A 1 68 ? 7.887 16.442 -22.144 1.00 88.50 68 PRO A O 1
ATOM 513 N N . TYR A 1 69 ? 8.701 16.265 -20.058 1.00 92.06 69 TYR A N 1
ATOM 514 C CA . TYR A 1 69 ? 9.867 17.122 -20.246 1.00 92.06 69 TYR A CA 1
ATOM 515 C C . TYR A 1 69 ? 11.143 16.303 -20.459 1.00 92.06 69 TYR A C 1
ATOM 517 O O . TYR A 1 69 ? 11.315 15.231 -19.872 1.00 92.06 69 TYR A O 1
ATOM 525 N N . ASP A 1 70 ? 12.069 16.859 -21.237 1.00 90.06 70 ASP A N 1
ATOM 526 C CA . ASP A 1 70 ? 13.375 16.256 -21.495 1.00 90.06 70 ASP A CA 1
ATOM 527 C C . ASP A 1 70 ? 14.293 16.275 -20.260 1.00 90.06 70 ASP A C 1
ATOM 529 O O . ASP A 1 70 ? 14.146 17.089 -19.347 1.00 90.06 70 ASP A O 1
ATOM 533 N N . GLY A 1 71 ? 15.273 15.366 -20.238 1.00 92.38 71 GLY A N 1
ATOM 534 C CA . GLY A 1 71 ? 16.296 15.279 -19.186 1.00 92.38 71 GLY A CA 1
ATOM 535 C C . GLY A 1 71 ? 15.916 14.430 -17.967 1.00 92.38 71 GLY A C 1
ATOM 536 O O . GLY A 1 71 ? 16.752 14.222 -17.088 1.00 92.38 71 GLY A O 1
ATOM 537 N N . TYR A 1 72 ? 14.694 13.896 -17.916 1.00 94.00 72 TYR A N 1
ATOM 538 C CA . TYR A 1 72 ? 14.258 12.976 -16.864 1.00 94.00 72 TYR A CA 1
ATOM 539 C C . TYR A 1 72 ? 14.629 11.524 -17.189 1.00 94.00 72 TYR A C 1
ATOM 541 O O . TYR A 1 72 ? 14.601 11.094 -18.342 1.00 94.00 72 TYR A O 1
ATOM 549 N N . ALA A 1 73 ? 14.957 10.744 -16.156 1.00 93.94 73 ALA A N 1
ATOM 550 C CA . ALA A 1 73 ? 15.244 9.321 -16.309 1.00 93.94 73 ALA A CA 1
ATOM 551 C C . ALA A 1 73 ? 14.005 8.568 -16.809 1.00 93.94 73 ALA A C 1
ATOM 553 O O . ALA A 1 73 ? 12.911 8.757 -16.280 1.00 93.94 73 ALA A O 1
ATOM 554 N N . THR A 1 74 ? 14.162 7.680 -17.787 1.00 95.75 74 THR A N 1
ATOM 555 C CA . THR A 1 74 ? 13.059 6.831 -18.252 1.00 95.75 74 THR A CA 1
ATOM 556 C C . THR A 1 74 ? 12.646 5.819 -17.186 1.00 95.75 74 THR A C 1
ATOM 558 O O . THR A 1 74 ? 13.415 5.473 -16.277 1.00 95.75 74 THR A O 1
ATOM 561 N N . VAL A 1 75 ? 11.414 5.321 -17.293 1.00 96.69 75 VAL A N 1
ATOM 562 C CA . VAL A 1 75 ? 10.920 4.250 -16.427 1.00 96.69 75 VAL A CA 1
ATOM 563 C C . VAL A 1 75 ? 11.818 3.023 -16.580 1.00 96.69 75 VAL A C 1
ATOM 565 O O . VAL A 1 75 ? 12.128 2.595 -17.689 1.00 96.69 75 VAL A O 1
ATOM 568 N N . ASN A 1 76 ? 12.259 2.460 -15.459 1.00 97.06 76 ASN A N 1
ATOM 569 C CA . ASN A 1 76 ? 13.066 1.245 -15.422 1.00 97.06 76 ASN A CA 1
ATOM 570 C C . ASN A 1 76 ? 12.872 0.522 -14.074 1.00 97.06 76 ASN A C 1
ATOM 572 O O . ASN A 1 76 ? 12.442 1.161 -13.103 1.00 97.06 76 ASN A O 1
ATOM 576 N N . PRO A 1 77 ? 13.205 -0.780 -13.967 1.00 97.56 77 PRO A N 1
ATOM 577 C CA . PRO A 1 77 ? 12.954 -1.553 -12.752 1.00 97.56 77 PRO A CA 1
ATOM 578 C C . PRO A 1 77 ? 13.670 -1.009 -11.522 1.00 97.56 77 PRO A C 1
ATOM 580 O O . PRO A 1 77 ? 13.095 -0.999 -10.436 1.00 97.56 77 PRO A O 1
ATOM 583 N N . LEU A 1 78 ? 14.904 -0.525 -11.684 1.00 97.31 78 LEU A N 1
ATOM 584 C CA . LEU A 1 78 ? 15.683 0.008 -10.572 1.00 97.31 78 LEU A CA 1
ATOM 585 C C . LEU A 1 78 ? 15.056 1.299 -10.033 1.00 97.31 78 LEU A C 1
ATOM 587 O O . LEU A 1 78 ? 14.871 1.431 -8.827 1.00 97.31 78 LEU A O 1
ATOM 591 N N . GLY A 1 79 ? 14.668 2.218 -10.920 1.00 96.38 79 GLY A N 1
ATOM 592 C CA . GLY A 1 79 ? 13.999 3.464 -10.556 1.00 96.38 79 GLY A CA 1
ATOM 593 C C . GLY A 1 79 ? 12.673 3.222 -9.836 1.00 96.38 79 GLY A C 1
ATOM 594 O O . GLY A 1 79 ? 12.430 3.820 -8.789 1.00 96.38 79 GLY A O 1
ATOM 595 N N . GLN A 1 80 ? 11.847 2.298 -10.337 1.00 96.88 80 GLN A N 1
ATOM 596 C CA . GLN A 1 80 ? 10.569 1.970 -9.696 1.00 96.88 80 GLN A CA 1
ATOM 597 C C . GLN A 1 80 ? 10.745 1.236 -8.360 1.00 96.88 80 GLN A C 1
ATOM 599 O O . GLN A 1 80 ? 9.988 1.490 -7.425 1.00 96.88 80 GLN A O 1
ATOM 604 N N . LEU A 1 81 ? 11.769 0.385 -8.220 1.00 96.44 81 LEU A N 1
ATOM 605 C CA . LEU A 1 81 ? 12.099 -0.261 -6.947 1.00 96.44 81 LEU A CA 1
ATOM 606 C C . LEU A 1 81 ? 12.573 0.758 -5.903 1.00 96.44 81 LEU A C 1
ATOM 608 O O . LEU A 1 81 ? 12.095 0.739 -4.770 1.00 96.44 81 LEU A O 1
ATOM 612 N N . ILE A 1 82 ? 13.477 1.668 -6.279 1.00 96.69 82 ILE A N 1
ATOM 613 C CA . ILE A 1 82 ? 13.942 2.750 -5.398 1.00 96.69 82 ILE A CA 1
ATOM 614 C C . ILE A 1 82 ? 12.759 3.634 -4.995 1.00 96.69 82 ILE A C 1
ATOM 616 O O . ILE A 1 82 ? 12.576 3.910 -3.809 1.00 96.69 82 ILE A O 1
ATOM 620 N N . GLY A 1 83 ? 11.913 4.016 -5.957 1.00 95.19 83 GLY A N 1
ATOM 621 C CA . GLY A 1 83 ? 10.685 4.765 -5.703 1.00 95.19 83 GLY A CA 1
ATOM 622 C C . GLY A 1 83 ? 9.755 4.041 -4.729 1.00 95.19 83 GLY A C 1
ATOM 623 O O . GLY A 1 83 ? 9.273 4.655 -3.781 1.00 95.19 83 GLY A O 1
ATOM 624 N N . ALA A 1 84 ? 9.564 2.728 -4.887 1.00 95.94 84 ALA A N 1
ATOM 625 C CA . ALA A 1 84 ? 8.767 1.924 -3.966 1.00 95.94 84 ALA A CA 1
ATOM 626 C C . ALA A 1 84 ? 9.351 1.930 -2.545 1.00 95.94 84 ALA A C 1
ATOM 628 O O . ALA A 1 84 ? 8.606 2.136 -1.593 1.00 95.94 84 ALA A O 1
ATOM 629 N N . VAL A 1 85 ? 10.668 1.768 -2.383 1.00 96.25 85 VAL A N 1
ATOM 630 C CA . VAL A 1 85 ? 11.327 1.797 -1.064 1.00 96.25 85 VAL A CA 1
ATOM 631 C C . VAL A 1 85 ? 11.197 3.168 -0.400 1.00 96.25 85 VAL A C 1
ATOM 633 O O . VAL A 1 85 ? 10.890 3.243 0.790 1.00 96.25 85 VAL A O 1
ATOM 636 N N . ILE A 1 86 ? 11.382 4.253 -1.154 1.00 96.69 86 ILE A N 1
ATOM 637 C CA . ILE A 1 86 ? 11.240 5.617 -0.632 1.00 96.69 86 ILE A CA 1
ATOM 638 C C . ILE A 1 86 ? 9.785 5.881 -0.234 1.00 96.69 86 ILE A C 1
ATOM 640 O O . ILE A 1 86 ? 9.520 6.286 0.896 1.00 96.69 86 ILE A O 1
ATOM 644 N N . MET A 1 87 ? 8.831 5.619 -1.127 1.00 95.31 87 MET A N 1
ATOM 645 C CA . MET A 1 87 ? 7.423 5.943 -0.890 1.00 95.31 87 MET A CA 1
ATOM 646 C C . MET A 1 87 ? 6.798 5.051 0.183 1.00 95.31 87 MET A C 1
ATOM 648 O O . MET A 1 87 ? 6.141 5.559 1.087 1.00 95.31 87 MET A O 1
ATOM 652 N N . PHE A 1 88 ? 7.015 3.734 0.126 1.00 94.31 88 PHE A N 1
ATOM 653 C CA . PHE A 1 88 ? 6.477 2.811 1.124 1.00 94.31 88 PHE A CA 1
ATOM 654 C C . PHE A 1 88 ? 7.259 2.874 2.432 1.00 94.31 88 PHE A C 1
ATOM 656 O O . PHE A 1 88 ? 6.657 3.019 3.485 1.00 94.31 88 PHE A O 1
ATOM 663 N N . GLY A 1 89 ? 8.585 2.752 2.390 1.00 94.38 89 GLY A N 1
ATOM 664 C CA . GLY A 1 89 ? 9.409 2.626 3.590 1.00 94.38 89 GLY A CA 1
ATOM 665 C C . GLY A 1 89 ? 9.623 3.958 4.296 1.00 94.38 89 GLY A C 1
ATOM 666 O O . GLY A 1 89 ? 9.262 4.105 5.462 1.00 94.38 89 GLY A O 1
ATOM 667 N N . LEU A 1 90 ? 10.208 4.928 3.588 1.00 96.69 90 LEU A N 1
ATOM 668 C CA . LEU A 1 90 ? 10.656 6.188 4.183 1.00 96.69 90 LEU A CA 1
ATOM 669 C C . LEU A 1 90 ? 9.512 7.181 4.412 1.00 96.69 90 LEU A C 1
ATOM 671 O O . LEU A 1 90 ? 9.445 7.779 5.480 1.00 96.69 90 LEU A O 1
ATOM 675 N N . LEU A 1 91 ? 8.631 7.369 3.429 1.00 96.31 91 LEU A N 1
ATOM 676 C CA . LEU A 1 91 ? 7.588 8.402 3.479 1.00 96.31 91 LEU A CA 1
ATOM 677 C C . LEU A 1 91 ? 6.220 7.883 3.943 1.00 96.31 91 LEU A C 1
ATOM 679 O O . LEU A 1 91 ? 5.406 8.673 4.407 1.00 96.31 91 LEU A O 1
ATOM 683 N N . GLY A 1 92 ? 5.961 6.578 3.839 1.00 94.88 92 GLY A N 1
ATOM 684 C CA . GLY A 1 92 ? 4.713 5.957 4.287 1.00 94.88 92 GLY A CA 1
ATOM 685 C C . GLY A 1 92 ? 4.841 5.302 5.662 1.00 94.88 92 GLY A C 1
ATOM 686 O O . GLY A 1 92 ? 4.315 5.789 6.663 1.00 94.88 92 GLY A O 1
ATOM 687 N N . PHE A 1 93 ? 5.550 4.176 5.713 1.00 95.69 93 PHE A N 1
ATOM 688 C CA . PHE A 1 93 ? 5.638 3.305 6.879 1.00 95.69 93 PHE A CA 1
ATOM 689 C C . PHE A 1 93 ? 6.366 3.964 8.046 1.00 95.69 93 PHE A C 1
ATOM 691 O O . PHE A 1 93 ? 5.845 3.944 9.156 1.00 95.69 93 PHE A O 1
ATOM 698 N N . LEU A 1 94 ? 7.541 4.560 7.824 1.00 97.56 94 LEU A N 1
ATOM 699 C CA . LEU A 1 94 ? 8.338 5.146 8.902 1.00 97.56 94 LEU A CA 1
ATOM 700 C C . LEU A 1 94 ? 7.597 6.257 9.674 1.00 97.56 94 LEU A C 1
ATOM 702 O O . LEU A 1 94 ? 7.518 6.145 10.901 1.00 97.56 94 LEU A O 1
ATOM 706 N N . PRO A 1 95 ? 7.012 7.292 9.033 1.00 97.81 95 PRO A N 1
ATOM 707 C CA . PRO A 1 95 ? 6.252 8.305 9.760 1.00 97.81 95 PRO A CA 1
ATOM 708 C C . PRO A 1 95 ? 4.969 7.738 10.373 1.00 97.81 95 PRO A C 1
ATOM 710 O O . PRO A 1 95 ? 4.655 8.075 11.512 1.00 97.81 95 PRO A O 1
ATOM 713 N N . GLY A 1 96 ? 4.259 6.838 9.681 1.00 96.81 96 GLY A N 1
ATOM 714 C CA . GLY A 1 96 ? 3.070 6.181 10.234 1.00 96.81 96 GLY A CA 1
ATOM 715 C C . GLY A 1 96 ? 3.384 5.373 11.497 1.00 96.81 96 GLY A C 1
ATOM 716 O O . GLY A 1 96 ? 2.697 5.497 12.510 1.00 96.81 96 GLY A O 1
ATOM 717 N N . TRP A 1 97 ? 4.473 4.605 11.478 1.00 97.38 97 TRP A N 1
ATOM 718 C CA . TRP A 1 97 ? 4.968 3.849 12.624 1.00 97.38 97 TRP A CA 1
ATOM 719 C C . TRP A 1 97 ? 5.411 4.766 13.767 1.00 97.38 97 TRP A C 1
ATOM 721 O O . TRP A 1 97 ? 5.047 4.518 14.917 1.00 97.38 97 TRP A O 1
ATOM 731 N N . ALA A 1 98 ? 6.142 5.844 13.469 1.00 98.31 98 ALA A N 1
ATOM 732 C CA . ALA A 1 98 ? 6.568 6.814 14.473 1.00 98.31 98 ALA A CA 1
ATOM 733 C C . ALA A 1 98 ? 5.362 7.478 15.162 1.00 98.31 98 ALA A C 1
ATOM 735 O O . ALA A 1 98 ? 5.293 7.515 16.391 1.00 98.31 98 ALA A O 1
ATOM 736 N N . LEU A 1 99 ? 4.369 7.927 14.388 1.00 98.25 99 LEU A N 1
ATOM 737 C CA . LEU A 1 99 ? 3.133 8.508 14.918 1.00 98.25 99 LEU A CA 1
ATOM 738 C C . LEU A 1 99 ? 2.310 7.499 15.720 1.00 98.25 99 LEU A C 1
ATOM 740 O O . LEU A 1 99 ? 1.789 7.841 16.782 1.00 98.25 99 LEU A O 1
ATOM 744 N N . ALA A 1 100 ? 2.207 6.253 15.257 1.00 97.69 100 ALA A N 1
ATOM 745 C CA . ALA A 1 100 ? 1.544 5.194 16.009 1.00 97.69 100 ALA A CA 1
ATOM 746 C C . ALA A 1 100 ? 2.259 4.932 17.344 1.00 97.69 100 ALA A C 1
ATOM 748 O O . ALA A 1 100 ? 1.606 4.775 18.373 1.00 97.69 100 ALA A O 1
ATOM 749 N N . LYS A 1 101 ? 3.598 4.954 17.370 1.00 98.19 101 LYS A N 1
ATOM 750 C CA . LYS A 1 101 ? 4.379 4.812 18.606 1.00 98.19 101 LYS A CA 1
ATOM 751 C C . LYS A 1 101 ? 4.164 5.961 19.583 1.00 98.19 101 LYS A C 1
ATOM 753 O O . LYS A 1 101 ? 4.033 5.703 20.777 1.00 98.19 101 LYS A O 1
ATOM 758 N N . ILE A 1 102 ? 4.063 7.193 19.093 1.00 98.50 102 ILE A N 1
ATOM 759 C CA . ILE A 1 102 ? 3.744 8.359 19.927 1.00 98.50 102 ILE A CA 1
ATOM 760 C C . ILE A 1 102 ? 2.343 8.212 20.539 1.00 98.50 102 ILE A C 1
ATOM 762 O O . ILE A 1 102 ? 2.186 8.349 21.749 1.00 98.50 102 ILE A O 1
ATOM 766 N N . GLN A 1 103 ? 1.337 7.858 19.736 1.00 98.25 103 GLN A N 1
ATOM 767 C CA . GLN A 1 103 ? -0.032 7.637 20.222 1.00 98.25 103 GLN A CA 1
ATOM 768 C C . GLN A 1 103 ? -0.122 6.466 21.208 1.00 98.25 103 GLN A C 1
ATOM 770 O O . GLN A 1 103 ? -0.865 6.530 22.186 1.00 98.25 103 GLN A O 1
ATOM 775 N N . GLN A 1 104 ? 0.659 5.405 20.980 1.00 97.62 104 GLN A N 1
ATOM 776 C CA . GLN A 1 104 ? 0.773 4.285 21.910 1.00 97.62 104 GLN A CA 1
ATOM 777 C C . GLN A 1 104 ? 1.353 4.743 23.253 1.00 97.62 104 GLN A C 1
ATOM 779 O O . GLN A 1 104 ? 0.809 4.388 24.294 1.00 97.62 104 GLN A O 1
ATOM 784 N N . ALA A 1 105 ? 2.423 5.544 23.238 1.00 97.81 105 ALA A N 1
ATOM 785 C CA . ALA A 1 105 ? 3.046 6.076 24.450 1.00 97.81 105 ALA A CA 1
ATOM 786 C C . ALA A 1 105 ? 2.129 7.047 25.213 1.00 97.81 105 ALA A C 1
ATOM 788 O O . ALA A 1 105 ? 2.156 7.077 26.439 1.00 97.81 105 ALA A O 1
ATOM 789 N N . ALA A 1 106 ? 1.285 7.796 24.499 1.00 97.81 106 ALA A N 1
ATOM 790 C CA . ALA A 1 106 ? 0.262 8.657 25.087 1.00 97.81 106 ALA A CA 1
ATOM 791 C C . ALA A 1 106 ? -0.986 7.892 25.579 1.00 97.81 106 ALA A C 1
ATOM 793 O O . ALA A 1 106 ? -1.868 8.498 26.179 1.00 97.81 106 ALA A O 1
ATOM 794 N N . GLY A 1 107 ? -1.089 6.581 25.324 1.00 96.38 107 GLY A N 1
ATOM 795 C CA . GLY A 1 107 ? -2.234 5.762 25.734 1.00 96.38 107 GLY A CA 1
ATOM 796 C C . GLY A 1 107 ? -3.517 5.998 24.929 1.00 96.38 107 GLY A C 1
ATOM 797 O O . GLY A 1 107 ? -4.582 5.585 25.373 1.00 96.38 107 GLY A O 1
ATOM 798 N N . VAL A 1 108 ? -3.435 6.637 23.755 1.00 96.44 108 VAL A N 1
ATOM 799 C CA . VAL A 1 108 ? -4.608 7.026 22.939 1.00 96.44 108 VAL A CA 1
ATOM 800 C C . VAL A 1 108 ? -4.807 6.175 21.683 1.00 96.44 108 VAL A C 1
ATOM 802 O O . VAL A 1 108 ? -5.791 6.344 20.975 1.00 96.44 108 VAL A O 1
ATOM 805 N N . LEU A 1 109 ? -3.884 5.254 21.385 1.00 96.75 109 LEU A N 1
ATOM 806 C CA . LEU A 1 109 ? -3.944 4.457 20.154 1.00 96.75 109 LEU A CA 1
ATOM 807 C C . LEU A 1 109 ? -5.050 3.387 20.161 1.00 96.75 109 LEU A C 1
ATOM 809 O O . LEU A 1 109 ? -5.576 3.048 19.105 1.00 96.75 109 LEU A O 1
ATOM 813 N N . ARG A 1 110 ? -5.371 2.809 21.326 1.00 95.25 110 ARG A N 1
ATOM 814 C CA . ARG A 1 110 ? -6.347 1.715 21.458 1.00 95.25 110 ARG A CA 1
ATOM 815 C C . ARG A 1 110 ? -7.348 2.043 22.555 1.00 95.25 110 ARG A C 1
ATOM 817 O O . ARG A 1 110 ? -6.961 2.503 23.625 1.00 95.25 110 ARG A O 1
ATOM 824 N N . ILE A 1 111 ? -8.618 1.761 22.287 1.00 93.69 111 ILE A N 1
ATOM 825 C CA . ILE A 1 111 ? -9.693 1.872 23.274 1.00 93.69 111 ILE A CA 1
ATOM 826 C C . ILE A 1 111 ? -9.508 0.869 24.433 1.00 93.69 111 ILE A C 1
ATOM 828 O O . ILE A 1 111 ? -8.874 -0.176 24.245 1.00 93.69 111 ILE A O 1
ATOM 832 N N . PRO A 1 112 ? -10.066 1.147 25.624 1.00 92.62 112 PRO A N 1
ATOM 833 C CA . PRO A 1 112 ? -10.077 0.206 26.741 1.00 92.62 112 PRO A CA 1
ATOM 834 C C . PRO A 1 112 ? -10.715 -1.146 26.386 1.00 92.62 112 PRO A C 1
ATOM 836 O O . PRO A 1 112 ? -11.626 -1.230 25.559 1.00 92.62 112 PRO A O 1
ATOM 839 N N . ARG A 1 113 ? -10.237 -2.224 27.020 1.00 92.12 113 ARG A N 1
ATOM 840 C CA . ARG A 1 113 ? -10.633 -3.603 26.680 1.00 92.12 113 ARG A CA 1
ATOM 841 C C . ARG A 1 113 ? -12.117 -3.883 26.931 1.00 92.12 113 ARG A C 1
ATOM 843 O O . ARG A 1 113 ? -12.733 -4.641 26.192 1.00 92.12 113 ARG A O 1
ATOM 850 N N . ASP A 1 114 ? -12.679 -3.295 27.974 1.00 90.38 114 ASP A N 1
ATOM 851 C CA . ASP A 1 114 ? -14.100 -3.358 28.311 1.00 90.38 114 ASP A CA 1
ATOM 852 C C . ASP A 1 114 ? -14.980 -2.696 27.242 1.00 90.38 114 ASP A C 1
ATOM 854 O O . ASP A 1 114 ? -16.037 -3.237 26.918 1.00 90.38 114 ASP A O 1
ATOM 858 N N . VAL A 1 115 ? -14.527 -1.585 26.649 1.00 89.31 115 VAL A N 1
ATOM 859 C CA . VAL A 1 115 ? -15.205 -0.923 25.520 1.00 89.31 115 VAL A CA 1
ATOM 860 C C . VAL A 1 115 ? -15.064 -1.756 24.246 1.00 89.31 115 VAL A C 1
ATOM 862 O O . VAL A 1 115 ? -16.041 -1.973 23.537 1.00 89.31 115 VAL A O 1
ATOM 865 N N . GLU A 1 116 ? -13.875 -2.299 23.980 1.00 91.38 116 GLU A N 1
ATOM 866 C CA . GLU A 1 116 ? -13.633 -3.172 22.823 1.00 91.38 116 GLU A CA 1
ATOM 867 C C . GLU A 1 116 ? -14.535 -4.418 22.828 1.00 91.38 116 GLU A C 1
ATOM 869 O O . GLU A 1 116 ? -15.021 -4.831 21.780 1.00 91.38 116 GLU A O 1
ATOM 874 N N . LEU A 1 117 ? -14.788 -5.003 24.005 1.00 90.00 117 LEU A N 1
ATOM 875 C CA . LEU A 1 117 ? -15.688 -6.151 24.168 1.00 90.00 117 LEU A CA 1
ATOM 876 C C . LEU A 1 117 ? -17.169 -5.796 23.980 1.00 90.00 117 LEU A C 1
ATOM 878 O O . LEU A 1 117 ? -17.937 -6.638 23.522 1.00 90.00 117 LEU A O 1
ATOM 882 N N . GLN A 1 118 ? -17.573 -4.582 24.355 1.00 89.31 118 GLN A N 1
ATOM 883 C CA . GLN A 1 118 ? -18.948 -4.098 24.189 1.00 89.31 118 GLN A CA 1
ATOM 884 C C . GLN A 1 118 ? -19.241 -3.645 22.752 1.00 89.31 118 GLN A C 1
ATOM 886 O O . GLN A 1 118 ? -20.395 -3.672 22.326 1.00 89.31 118 GLN A O 1
ATOM 891 N N . GLY A 1 119 ? -18.200 -3.265 22.011 1.00 89.62 119 GLY A N 1
ATOM 892 C CA . GLY A 1 119 ? -18.303 -2.600 20.719 1.00 89.62 119 GLY A CA 1
ATOM 893 C C . GLY A 1 119 ? -18.338 -1.081 20.886 1.00 89.62 119 GLY A C 1
ATOM 894 O O . GLY A 1 119 ? -18.945 -0.558 21.821 1.00 89.62 119 GLY A O 1
ATOM 895 N N . LEU A 1 120 ? -17.682 -0.368 19.965 1.00 88.94 120 LEU A N 1
ATOM 896 C CA . LEU A 1 120 ? -17.559 1.093 20.026 1.00 88.94 120 LEU A CA 1
ATOM 897 C C . LEU A 1 120 ? -18.929 1.797 19.986 1.00 88.94 120 LEU A C 1
ATOM 899 O O . LEU A 1 120 ? -19.117 2.806 20.658 1.00 88.94 120 LEU A O 1
ATOM 903 N N . ASP A 1 121 ? -19.897 1.195 19.294 1.00 88.06 121 ASP A N 1
ATOM 904 C CA . ASP A 1 121 ? -21.232 1.760 19.063 1.00 88.06 121 ASP A CA 1
ATOM 905 C C . ASP A 1 121 ? -22.265 1.306 20.113 1.00 88.06 121 ASP A C 1
ATOM 907 O O . ASP A 1 121 ? -23.471 1.453 19.922 1.00 88.06 121 ASP A O 1
ATOM 911 N N . PHE A 1 122 ? -21.836 0.692 21.223 1.00 81.31 122 PHE A N 1
ATOM 912 C CA . PHE A 1 122 ? -22.741 0.052 22.186 1.00 81.31 122 PHE A CA 1
ATOM 913 C C . PHE A 1 122 ? -23.830 0.989 22.735 1.00 81.31 122 PHE A C 1
ATOM 915 O O . PHE A 1 122 ? -24.991 0.589 22.859 1.00 81.31 122 PHE A O 1
ATOM 922 N N . SER A 1 123 ? -23.474 2.232 23.065 1.00 73.06 123 SER A N 1
ATOM 923 C CA . SER A 1 123 ? -24.422 3.231 23.571 1.00 73.06 123 SER A CA 1
ATOM 924 C C . SER A 1 123 ? -25.448 3.638 22.513 1.00 73.06 123 SER A C 1
ATOM 926 O O . SER A 1 123 ? -26.641 3.702 22.812 1.00 73.06 123 SER A O 1
ATOM 928 N N . GLU A 1 124 ? -24.998 3.870 21.281 1.00 75.69 124 GLU A N 1
ATOM 929 C CA . GLU A 1 124 ? -25.847 4.271 20.157 1.00 75.69 124 GLU A CA 1
ATOM 930 C C . GLU A 1 124 ? -26.790 3.134 19.746 1.00 75.69 124 GLU A C 1
ATOM 932 O O . GLU A 1 124 ? -27.998 3.342 19.613 1.00 75.69 124 GLU A O 1
ATOM 937 N N . ASN A 1 125 ? -26.278 1.903 19.674 1.00 80.81 125 ASN A N 1
ATOM 938 C CA . ASN A 1 125 ? -27.067 0.721 19.337 1.00 80.81 125 ASN A CA 1
ATOM 939 C C . ASN A 1 125 ? -28.141 0.418 20.385 1.00 80.81 125 ASN A C 1
ATOM 941 O O . ASN A 1 125 ? -29.257 0.052 20.024 1.00 80.81 125 ASN A O 1
ATOM 945 N N . LYS A 1 126 ? -27.862 0.609 21.682 1.00 79.94 126 LYS A N 1
ATOM 946 C CA . LYS A 1 126 ? -28.888 0.451 22.727 1.00 79.94 126 LYS A CA 1
ATOM 947 C C . LYS A 1 126 ? -30.030 1.448 22.578 1.00 79.94 126 LYS A C 1
ATOM 949 O O . LYS A 1 126 ? -31.187 1.061 22.724 1.00 79.94 126 LYS A O 1
ATOM 954 N N . ALA A 1 127 ? -29.713 2.712 22.313 1.00 80.81 127 ALA A N 1
ATOM 955 C CA . ALA A 1 127 ? -30.727 3.740 22.111 1.00 80.81 127 ALA A CA 1
ATOM 956 C C . ALA A 1 127 ? -31.568 3.449 20.858 1.00 80.81 127 ALA A C 1
ATOM 958 O O . ALA A 1 127 ? -32.794 3.556 20.897 1.00 80.81 127 ALA A O 1
ATOM 959 N N . PHE A 1 128 ? -30.920 3.013 19.775 1.00 81.94 128 PHE A N 1
ATOM 960 C CA . PHE A 1 128 ? -31.589 2.626 18.537 1.00 81.94 128 PHE A CA 1
ATOM 961 C C . PHE A 1 128 ? -32.513 1.410 18.718 1.00 81.94 128 PHE A C 1
ATOM 963 O O . PHE A 1 128 ? -33.676 1.457 18.316 1.00 81.94 128 PHE A O 1
ATOM 970 N N . GLU A 1 129 ? -32.040 0.341 19.364 1.00 83.88 129 GLU A N 1
ATOM 971 C CA . GLU A 1 129 ? -32.846 -0.860 19.620 1.00 83.88 129 GLU A CA 1
ATOM 972 C C . GLU A 1 129 ? -34.019 -0.581 20.571 1.00 83.88 129 GLU A C 1
ATOM 974 O O . GLU A 1 129 ? -35.124 -1.074 20.339 1.00 83.88 129 GLU A O 1
ATOM 979 N N . ALA A 1 130 ? -33.829 0.264 21.592 1.00 88.88 130 ALA A N 1
ATOM 980 C CA . ALA A 1 130 ? -34.918 0.706 22.463 1.00 88.88 130 ALA A CA 1
ATOM 981 C C . ALA A 1 130 ? -36.000 1.456 21.667 1.00 88.88 130 ALA A C 1
ATOM 983 O O . ALA A 1 130 ? -37.168 1.069 21.708 1.00 88.88 130 ALA A O 1
ATOM 984 N N . ALA A 1 131 ? -35.606 2.439 20.850 1.00 87.44 131 ALA A N 1
ATOM 985 C CA . ALA A 1 131 ? -36.534 3.194 20.009 1.00 87.44 131 ALA A CA 1
ATOM 986 C C . ALA A 1 131 ? -37.289 2.293 19.016 1.00 87.44 131 ALA A C 1
ATOM 988 O O . ALA A 1 131 ? -38.495 2.440 18.815 1.00 87.44 131 ALA A O 1
ATOM 989 N N . LYS A 1 132 ? -36.605 1.310 18.421 1.00 90.31 132 LYS A N 1
ATOM 990 C CA . LYS A 1 132 ? -37.228 0.315 17.541 1.00 90.31 132 LYS A CA 1
ATOM 991 C C . LYS A 1 132 ? -38.241 -0.550 18.292 1.00 90.31 132 LYS A C 1
ATOM 993 O O . LYS A 1 132 ? -39.315 -0.833 17.762 1.00 90.31 132 LYS A O 1
ATOM 998 N N . SER A 1 133 ? -37.921 -0.958 19.520 1.00 91.69 133 SER A N 1
ATOM 999 C CA . SER A 1 133 ? -38.825 -1.748 20.357 1.00 91.69 133 SER A CA 1
ATOM 1000 C C . SER A 1 133 ? -40.092 -0.975 20.732 1.00 91.69 133 SER A C 1
ATOM 1002 O O . SER A 1 133 ? -41.183 -1.545 20.663 1.00 91.69 133 SER A O 1
ATOM 1004 N N . ASP A 1 134 ? -39.967 0.327 21.003 1.00 94.31 134 ASP A N 1
ATOM 1005 C CA . ASP A 1 134 ? -41.093 1.214 21.304 1.00 94.31 134 ASP A CA 1
ATOM 1006 C C . ASP A 1 134 ? -42.030 1.357 20.098 1.00 94.31 134 ASP A C 1
ATOM 1008 O O . ASP A 1 134 ? -43.249 1.234 20.237 1.00 94.31 134 ASP A O 1
ATOM 1012 N N . VAL A 1 135 ? -41.475 1.532 18.891 1.00 93.06 135 VAL A N 1
ATOM 1013 C CA . VAL A 1 135 ? -42.263 1.591 17.647 1.00 93.06 135 VAL A CA 1
ATOM 1014 C C . VAL A 1 135 ? -42.999 0.275 17.396 1.00 93.06 135 VAL A C 1
ATOM 1016 O O . VAL A 1 135 ? -44.200 0.288 17.141 1.00 93.06 135 VAL A O 1
ATOM 1019 N N . ILE A 1 136 ? -42.320 -0.870 17.524 1.00 93.81 136 ILE A N 1
ATOM 1020 C CA . ILE A 1 136 ? -42.944 -2.191 17.334 1.00 93.81 136 ILE A CA 1
ATOM 1021 C C . ILE A 1 136 ? -44.064 -2.422 18.357 1.00 93.81 136 ILE A C 1
ATOM 1023 O O . ILE A 1 136 ? -45.110 -2.982 18.021 1.00 93.81 136 ILE A O 1
ATOM 1027 N N . ALA A 1 137 ? -43.858 -2.020 19.613 1.00 94.44 137 ALA A N 1
ATOM 1028 C CA . ALA A 1 137 ? -44.878 -2.125 20.649 1.00 94.44 137 ALA A CA 1
ATOM 1029 C C . ALA A 1 137 ? -46.096 -1.247 20.321 1.00 94.44 137 ALA A C 1
ATOM 1031 O O . ALA A 1 137 ? -47.231 -1.719 20.426 1.00 94.44 137 ALA A O 1
ATOM 1032 N N . ALA A 1 138 ? -45.865 -0.016 19.858 1.00 91.81 138 ALA A N 1
ATOM 1033 C CA . ALA A 1 138 ? -46.917 0.894 19.423 1.00 91.81 138 ALA A CA 1
ATOM 1034 C C . ALA A 1 138 ? -47.697 0.347 18.213 1.00 91.81 138 ALA A C 1
ATOM 1036 O O . ALA A 1 138 ? -48.927 0.369 18.222 1.00 91.81 138 ALA A O 1
ATOM 1037 N N . GLU A 1 139 ? -47.017 -0.214 17.208 1.00 92.12 139 GLU A N 1
ATOM 1038 C CA . GLU A 1 139 ? -47.662 -0.852 16.052 1.00 92.12 139 GLU A CA 1
ATOM 1039 C C . GLU A 1 139 ? -48.516 -2.053 16.463 1.00 92.12 139 GLU A C 1
ATOM 1041 O O . GLU A 1 139 ? -49.673 -2.157 16.054 1.00 92.12 139 GLU A O 1
ATOM 1046 N N . LYS A 1 140 ? -47.990 -2.947 17.311 1.00 93.38 140 LYS A N 1
ATOM 1047 C CA . LYS A 1 140 ? -48.752 -4.099 17.820 1.00 93.38 140 LYS A CA 1
ATOM 1048 C C . LYS A 1 140 ? -49.993 -3.661 18.589 1.00 93.38 140 LYS A C 1
ATOM 1050 O O . LYS A 1 140 ? -51.054 -4.251 18.399 1.00 93.38 140 LYS A O 1
ATOM 1055 N N . ALA A 1 141 ? -49.873 -2.634 19.430 1.00 92.75 141 ALA A N 1
ATOM 1056 C CA . ALA A 1 141 ? -51.004 -2.079 20.162 1.00 92.75 141 ALA A CA 1
ATOM 1057 C C . ALA A 1 141 ? -52.057 -1.482 19.214 1.00 92.75 141 ALA A C 1
ATOM 1059 O O . ALA A 1 141 ? -53.246 -1.731 19.395 1.00 92.75 141 ALA A O 1
ATOM 1060 N N . ALA A 1 142 ? -51.633 -0.759 18.174 1.00 91.00 142 ALA A N 1
ATOM 1061 C CA . ALA A 1 142 ? -52.533 -0.186 17.175 1.00 91.00 142 ALA A CA 1
ATOM 1062 C C . ALA A 1 142 ? -53.243 -1.256 16.325 1.00 91.00 142 ALA A C 1
ATOM 1064 O O . ALA A 1 142 ? -54.422 -1.107 16.011 1.00 91.00 142 ALA A O 1
ATOM 1065 N N . VAL A 1 143 ? -52.552 -2.344 15.967 1.00 90.75 143 VAL A N 1
ATOM 1066 C CA . VAL A 1 143 ? -53.146 -3.480 15.241 1.00 90.75 143 VAL A CA 1
ATOM 1067 C C . VAL A 1 143 ? -54.135 -4.246 16.119 1.00 90.75 143 VAL A C 1
ATOM 1069 O O . VAL A 1 143 ? -55.188 -4.623 15.628 1.00 90.75 143 VAL A O 1
ATOM 1072 N N . ALA A 1 144 ? -53.841 -4.439 17.407 1.00 84.38 144 ALA A N 1
ATOM 1073 C CA . ALA A 1 144 ? -54.732 -5.140 18.336 1.00 84.38 144 ALA A CA 1
ATOM 1074 C C . ALA A 1 144 ? -56.024 -4.366 18.675 1.00 84.38 144 ALA A C 1
ATOM 1076 O O . ALA A 1 144 ? -56.954 -4.949 19.225 1.00 84.38 144 ALA A O 1
ATOM 1077 N N . GLN A 1 145 ? -56.070 -3.061 18.388 1.00 78.06 145 GLN A N 1
ATOM 1078 C CA . GLN A 1 145 ? -57.255 -2.211 18.562 1.00 78.06 145 GLN A CA 1
ATOM 1079 C C . GLN A 1 145 ? -58.160 -2.151 17.316 1.00 78.06 145 GLN A C 1
ATOM 1081 O O . GLN A 1 145 ? -59.211 -1.511 17.375 1.00 78.06 145 GLN A O 1
ATOM 1086 N N . LYS A 1 146 ? -57.759 -2.776 16.201 1.00 61.53 146 LYS A N 1
ATOM 1087 C CA . LYS A 1 146 ? -58.589 -2.962 15.000 1.00 61.53 146 LYS A CA 1
ATOM 1088 C C . LYS A 1 146 ? -59.286 -4.315 15.026 1.00 61.53 146 LYS A C 1
ATOM 1090 O O . LYS A 1 146 ? -60.425 -4.360 14.514 1.00 61.53 146 LYS A O 1
#